Protein AF-J3M902-F1 (afdb_monomer)

Secondary structure (DSSP, 8-state):
-PPPHHHHHHHHHHHHHIIIIIT-S--HHHHHHHHT--SS-TTHHHHHHHHHHHHHHHHHHHHHHH-TT-HHHHHHHHHHHHHHHTT-HHHHHHHHHHHHHHHHHHHHHHHHHHHHHHHS---S---PPPP-

Solvent-accessible surface area (backbone atoms only — not comparable to full-atom values): 7596 Å² total; per-residue (Å²): 130,84,74,53,71,70,57,48,54,50,52,53,50,53,50,51,47,41,39,27,81,72,69,61,80,42,58,77,69,52,55,56,43,51,70,70,38,42,92,93,41,79,5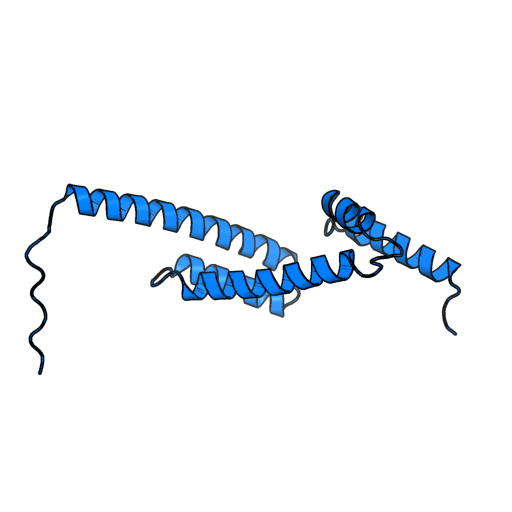0,47,43,61,52,53,53,51,49,50,54,55,49,50,56,49,50,52,52,45,57,60,66,71,43,84,86,43,62,69,36,45,50,28,50,51,51,22,53,51,21,57,77,67,71,32,66,67,51,27,56,56,27,48,55,47,29,56,48,40,47,52,52,48,54,51,53,52,53,52,51,56,51,49,52,66,72,70,47,86,84,65,85,85,74,74,80,80,83,129

Foldseek 3Di:
DDDDPVVVVVVVVVVVCCCPVNVNVDDPVLVVQVVPADPVHPCRSVVVVVVVVVVVVVVLVCQCVVDVPLVQLNVLSVQLVVCVVVVNPVSNVVSVVSNVVSVVVVVVVVVVVVVVVVVVPPPDDPDDPDDD

Structure (mmCIF, N/CA/C/O backbone):
data_AF-J3M902-F1
#
_entry.id   AF-J3M902-F1
#
loop_
_atom_site.group_PDB
_atom_site.id
_atom_site.type_symbol
_atom_site.label_atom_id
_atom_site.label_alt_id
_atom_site.label_comp_id
_atom_site.label_asym_id
_atom_site.label_entity_id
_atom_site.label_seq_id
_atom_site.pdbx_PDB_ins_code
_atom_site.Cartn_x
_atom_site.Cartn_y
_atom_site.Cartn_z
_atom_site.occupancy
_atom_site.B_iso_or_equiv
_atom_site.auth_seq_id
_atom_site.auth_comp_id
_atom_site.auth_asym_id
_atom_site.auth_atom_id
_atom_site.pdbx_PDB_model_num
ATOM 1 N N . MET A 1 1 ? 18.422 9.749 -31.518 1.00 49.00 1 MET A N 1
ATOM 2 C CA . MET A 1 1 ? 18.447 8.381 -32.082 1.00 49.00 1 MET A CA 1
ATOM 3 C C . MET A 1 1 ? 17.995 7.425 -30.994 1.00 49.00 1 MET A C 1
ATOM 5 O O . MET A 1 1 ? 18.399 7.658 -29.859 1.00 49.00 1 MET A O 1
ATOM 9 N N . PRO A 1 2 ? 17.164 6.411 -31.287 1.00 61.53 2 PRO A N 1
ATOM 10 C CA . PRO A 1 2 ? 16.876 5.367 -30.311 1.00 61.53 2 PRO A CA 1
ATOM 11 C C . PRO A 1 2 ? 18.176 4.639 -29.944 1.00 61.53 2 PRO A C 1
ATOM 13 O O . PRO A 1 2 ? 19.065 4.480 -30.784 1.00 61.53 2 PRO A O 1
ATOM 16 N N . LEU A 1 3 ? 18.303 4.258 -28.676 1.00 65.44 3 LEU A N 1
ATOM 17 C CA . LEU A 1 3 ? 19.429 3.467 -28.191 1.00 65.44 3 LEU A CA 1
ATOM 18 C C . LEU A 1 3 ? 19.442 2.099 -28.889 1.00 65.44 3 LEU A C 1
ATOM 20 O O . LEU A 1 3 ? 18.390 1.554 -29.221 1.00 65.44 3 LEU A O 1
ATOM 24 N N . SER A 1 4 ? 20.632 1.535 -29.107 1.00 80.06 4 SER A N 1
ATOM 25 C CA . SER A 1 4 ? 20.745 0.150 -29.578 1.00 80.06 4 SER A CA 1
ATOM 26 C C . SER A 1 4 ? 20.189 -0.817 -28.520 1.00 80.06 4 SER A C 1
ATOM 28 O O . SER A 1 4 ? 20.275 -0.522 -27.326 1.00 80.06 4 SER A O 1
ATOM 30 N N . ASN A 1 5 ? 19.666 -1.984 -28.923 1.00 77.00 5 ASN A N 1
ATOM 31 C CA . ASN A 1 5 ? 19.139 -2.985 -27.978 1.00 77.00 5 ASN A CA 1
ATOM 32 C C . ASN A 1 5 ? 20.157 -3.371 -26.890 1.00 77.00 5 ASN A C 1
ATOM 34 O O . ASN A 1 5 ? 19.791 -3.499 -25.726 1.00 77.00 5 ASN A O 1
ATOM 38 N N . ASN A 1 6 ? 21.442 -3.476 -27.238 1.00 76.62 6 ASN A N 1
ATOM 39 C CA . ASN A 1 6 ? 22.495 -3.794 -26.270 1.00 76.62 6 ASN A CA 1
ATOM 40 C C . ASN A 1 6 ? 22.699 -2.667 -25.245 1.00 76.62 6 ASN A C 1
ATOM 42 O O . ASN A 1 6 ? 22.951 -2.932 -24.074 1.00 76.62 6 ASN A O 1
ATOM 46 N N . SER A 1 7 ? 22.550 -1.408 -25.666 1.00 86.06 7 SER A N 1
ATOM 47 C CA . SER A 1 7 ? 22.623 -0.250 -24.768 1.00 86.06 7 SER A CA 1
ATOM 48 C C . SER A 1 7 ? 21.404 -0.160 -23.841 1.00 86.06 7 SER A C 1
ATOM 50 O O . SER A 1 7 ? 21.548 0.224 -22.685 1.00 86.06 7 SER A O 1
ATOM 52 N N . LEU A 1 8 ? 20.216 -0.536 -24.329 1.00 85.88 8 LEU A N 1
ATOM 53 C CA . LEU A 1 8 ? 18.985 -0.598 -23.533 1.00 85.88 8 LEU A CA 1
ATOM 54 C C . LEU A 1 8 ? 19.054 -1.678 -22.453 1.00 85.88 8 LEU A C 1
ATOM 56 O O . LEU A 1 8 ? 18.726 -1.404 -21.304 1.00 85.88 8 LEU A O 1
ATOM 60 N N . LEU A 1 9 ? 19.526 -2.877 -22.802 1.00 86.94 9 LEU A N 1
ATOM 61 C CA . LEU A 1 9 ? 19.711 -3.963 -21.837 1.00 86.94 9 LEU A CA 1
ATOM 62 C C . LEU A 1 9 ? 20.723 -3.593 -20.747 1.00 86.94 9 LEU A C 1
ATOM 64 O O . LEU A 1 9 ? 20.477 -3.875 -19.577 1.00 86.94 9 LEU A O 1
ATOM 68 N N . GLY A 1 10 ? 21.815 -2.912 -21.114 1.00 91.06 10 GLY A N 1
ATOM 69 C CA . GLY A 1 10 ? 22.773 -2.376 -20.143 1.00 91.06 10 GLY A CA 1
ATOM 70 C C . GLY A 1 10 ? 22.114 -1.409 -19.157 1.00 91.06 10 GLY A C 1
ATOM 71 O O . GLY A 1 10 ? 22.212 -1.600 -17.951 1.00 91.06 10 GLY A O 1
ATOM 72 N N . TYR A 1 11 ? 21.348 -0.441 -19.665 1.00 91.56 11 TYR A N 1
ATOM 73 C CA . TYR A 1 11 ? 20.641 0.528 -18.823 1.00 91.56 11 TYR A CA 1
ATOM 74 C C . TYR A 1 11 ? 19.594 -0.117 -17.899 1.00 91.56 11 TYR A C 1
ATOM 76 O O . TYR A 1 11 ? 19.484 0.255 -16.733 1.00 91.56 11 TYR A O 1
ATOM 84 N N . ILE A 1 12 ? 18.840 -1.106 -18.391 1.00 90.06 12 ILE A N 1
ATOM 85 C CA . ILE A 1 12 ? 17.872 -1.863 -17.579 1.00 90.06 12 ILE A CA 1
ATOM 86 C C . ILE A 1 12 ? 18.584 -2.597 -16.439 1.00 90.06 12 ILE A C 1
ATOM 88 O O . ILE A 1 12 ? 18.101 -2.601 -15.307 1.00 90.06 12 ILE A O 1
ATOM 92 N N . ASN A 1 13 ? 19.740 -3.198 -16.724 1.00 90.00 13 ASN A N 1
ATOM 93 C CA . ASN A 1 13 ? 20.524 -3.885 -15.709 1.00 90.00 13 ASN A CA 1
ATOM 94 C C . ASN A 1 13 ? 21.061 -2.910 -14.648 1.00 90.00 13 ASN A C 1
ATOM 96 O O . ASN A 1 13 ? 20.968 -3.196 -13.456 1.00 90.00 13 ASN A O 1
ATOM 100 N N . ASP A 1 14 ? 21.547 -1.740 -15.063 1.00 93.31 14 ASP A N 1
ATOM 101 C CA . ASP A 1 14 ? 22.008 -0.697 -14.140 1.00 93.31 14 ASP A CA 1
ATOM 102 C C . ASP A 1 14 ? 20.868 -0.196 -13.238 1.00 93.31 14 ASP A C 1
ATOM 104 O O . ASP A 1 14 ? 21.042 -0.075 -12.024 1.00 93.31 14 ASP A O 1
ATOM 108 N N . LEU A 1 15 ? 19.673 0.021 -13.801 1.00 91.38 15 LEU A N 1
ATOM 109 C CA . LEU A 1 15 ? 18.475 0.373 -13.032 1.00 91.38 15 LEU A CA 1
ATOM 110 C C . LEU A 1 15 ? 18.080 -0.721 -12.035 1.00 91.38 15 LEU A C 1
ATOM 112 O O . LEU A 1 15 ? 17.743 -0.407 -10.894 1.00 91.38 15 LEU A O 1
ATOM 116 N N . ARG A 1 16 ? 18.148 -2.001 -12.424 1.00 90.19 16 ARG A N 1
ATOM 117 C CA . ARG A 1 16 ? 17.884 -3.122 -11.507 1.00 90.19 16 ARG A CA 1
ATOM 118 C C . ARG A 1 16 ? 18.847 -3.118 -10.321 1.00 90.19 16 ARG A C 1
ATOM 120 O O . ARG A 1 16 ? 18.404 -3.279 -9.185 1.00 90.19 16 ARG A O 1
ATOM 127 N N . VAL A 1 17 ? 20.144 -2.918 -10.559 1.00 89.56 17 VAL A N 1
ATOM 128 C CA . VAL A 1 17 ? 21.163 -2.858 -9.493 1.00 89.56 17 VAL A CA 1
ATOM 129 C C . VAL A 1 17 ? 20.940 -1.656 -8.577 1.00 89.56 17 VAL A C 1
ATOM 131 O O . VAL A 1 17 ? 21.074 -1.778 -7.358 1.00 89.56 17 VAL A O 1
ATOM 134 N N . LEU A 1 18 ? 20.571 -0.505 -9.142 1.00 90.94 18 LEU A N 1
ATOM 135 C CA . LEU A 1 18 ? 20.248 0.689 -8.368 1.00 90.94 18 LEU A CA 1
ATOM 136 C C . LEU A 1 18 ? 19.064 0.422 -7.424 1.00 90.94 18 LEU A C 1
ATOM 138 O O . LEU A 1 18 ? 19.206 0.550 -6.210 1.00 90.94 18 LEU A O 1
ATOM 142 N N . LEU A 1 19 ? 17.936 -0.040 -7.970 1.00 90.00 19 LEU A N 1
ATOM 143 C CA . LEU A 1 19 ? 16.699 -0.261 -7.216 1.00 90.00 19 LEU A CA 1
ATOM 144 C C . LEU A 1 19 ? 16.815 -1.376 -6.165 1.00 90.00 19 LEU A C 1
ATOM 146 O O . LEU A 1 19 ? 16.130 -1.322 -5.147 1.00 90.00 19 LEU A O 1
ATOM 150 N N . SER A 1 20 ? 17.665 -2.379 -6.391 1.00 89.19 20 SER A N 1
ATOM 151 C CA . SER A 1 20 ? 17.886 -3.478 -5.442 1.00 89.19 20 SER A CA 1
ATOM 152 C C . SER A 1 20 ? 19.029 -3.177 -4.468 1.00 89.19 20 SER A C 1
ATOM 154 O O . SER A 1 20 ? 18.799 -2.832 -3.313 1.00 89.19 20 SER A O 1
ATOM 156 N N . ALA A 1 21 ? 20.274 -3.274 -4.929 1.00 84.62 21 ALA A N 1
ATOM 157 C CA . ALA A 1 21 ? 21.459 -3.254 -4.078 1.00 84.62 21 ALA A CA 1
ATOM 158 C C . ALA A 1 21 ? 21.817 -1.864 -3.532 1.00 84.62 21 ALA A C 1
ATOM 160 O O . ALA A 1 21 ? 22.451 -1.776 -2.481 1.00 84.62 21 ALA A O 1
ATOM 161 N N . THR A 1 22 ? 21.455 -0.789 -4.240 1.00 87.06 22 THR A N 1
ATOM 162 C CA . THR A 1 22 ? 21.862 0.572 -3.847 1.00 87.06 22 THR A CA 1
ATOM 163 C C . THR A 1 22 ? 20.797 1.260 -3.004 1.00 87.06 22 THR A C 1
ATOM 165 O O . THR A 1 22 ? 21.108 1.825 -1.958 1.00 87.06 22 THR A O 1
ATOM 168 N N . GLU A 1 23 ? 19.544 1.212 -3.452 1.00 89.06 23 GLU A N 1
ATOM 169 C CA . GLU A 1 23 ? 18.443 1.950 -2.830 1.00 89.06 23 GLU A CA 1
ATOM 170 C C . GLU A 1 23 ? 17.532 1.072 -1.962 1.00 89.06 23 GLU A C 1
ATOM 172 O O . GLU A 1 23 ? 16.827 1.592 -1.099 1.00 89.06 23 GLU A O 1
ATOM 177 N N . GLY A 1 24 ? 17.559 -0.254 -2.139 1.00 84.25 24 GLY A N 1
ATOM 178 C CA . GLY A 1 24 ? 16.778 -1.184 -1.320 1.00 84.25 24 GLY A CA 1
ATOM 179 C C . GLY A 1 24 ? 15.267 -1.132 -1.563 1.00 84.25 24 GLY A C 1
ATOM 180 O O . GLY A 1 24 ? 14.497 -1.500 -0.676 1.00 84.25 24 GLY A O 1
ATOM 181 N N . TYR A 1 25 ? 14.826 -0.672 -2.736 1.00 84.56 25 TYR A N 1
ATOM 182 C CA . TYR A 1 25 ? 13.416 -0.691 -3.136 1.00 84.56 25 TYR A CA 1
ATOM 183 C C . TYR A 1 25 ? 12.928 -2.093 -3.513 1.00 84.56 25 TYR A C 1
ATOM 185 O O . TYR A 1 25 ? 11.746 -2.390 -3.338 1.00 84.56 25 TYR A O 1
ATOM 193 N N . LEU A 1 26 ? 13.820 -2.938 -4.033 1.00 90.06 26 LEU A N 1
ATOM 194 C CA . LEU A 1 26 ? 13.523 -4.297 -4.481 1.00 90.06 26 LEU A CA 1
ATOM 195 C C . LEU A 1 26 ? 14.352 -5.305 -3.684 1.00 90.06 26 LEU A C 1
ATOM 197 O O . LEU A 1 26 ? 15.561 -5.135 -3.529 1.00 90.06 26 LEU A O 1
ATOM 201 N N . ASP A 1 27 ? 13.707 -6.366 -3.211 1.00 89.19 27 ASP A N 1
ATOM 202 C CA . ASP A 1 27 ? 14.363 -7.490 -2.548 1.00 89.19 27 ASP A CA 1
ATOM 203 C C . ASP A 1 27 ? 14.311 -8.760 -3.416 1.00 89.19 27 ASP A C 1
ATOM 205 O O . ASP A 1 27 ? 13.826 -8.760 -4.551 1.00 89.19 27 ASP A O 1
ATOM 209 N N . GLU A 1 28 ? 14.817 -9.866 -2.873 1.00 87.25 28 GLU A N 1
ATOM 210 C CA . GLU A 1 28 ? 14.871 -11.164 -3.553 1.00 87.25 28 GLU A CA 1
ATOM 211 C C . GLU A 1 28 ? 13.491 -11.689 -3.987 1.00 87.25 28 GLU A C 1
ATOM 213 O O . GLU A 1 28 ? 13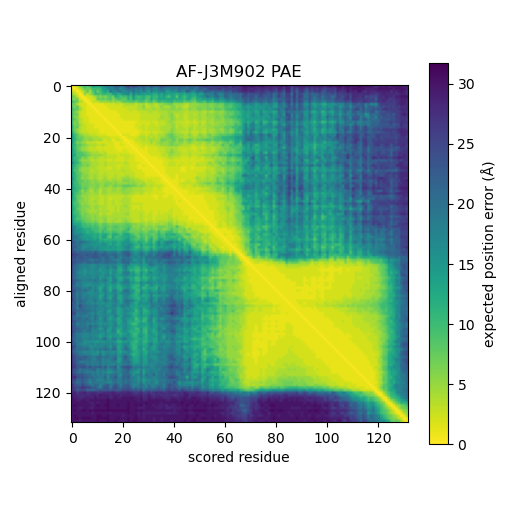.419 -12.519 -4.896 1.00 87.25 28 GLU A O 1
ATOM 218 N N . GLN A 1 29 ? 12.388 -11.225 -3.382 1.00 88.81 29 GLN A N 1
ATOM 219 C CA . GLN A 1 29 ? 11.049 -11.622 -3.822 1.00 88.81 29 GLN A CA 1
ATOM 220 C C . GLN A 1 29 ? 10.682 -10.991 -5.162 1.00 88.81 29 GLN A C 1
ATOM 222 O O . GLN A 1 29 ? 9.967 -11.616 -5.942 1.00 88.81 29 GLN A O 1
ATOM 227 N N . PHE A 1 30 ? 11.174 -9.787 -5.465 1.00 89.75 30 PHE A N 1
ATOM 228 C CA . PHE A 1 30 ? 10.904 -9.164 -6.759 1.00 89.75 30 PHE A CA 1
ATOM 229 C C . PHE A 1 30 ? 11.569 -9.936 -7.903 1.00 89.75 30 PHE A C 1
ATOM 231 O O . PHE A 1 30 ? 10.928 -10.161 -8.927 1.00 89.75 30 PHE A O 1
ATOM 238 N N . CYS A 1 31 ? 12.791 -10.443 -7.700 1.00 86.62 31 CYS A N 1
ATOM 239 C CA . CYS A 1 31 ? 13.463 -11.308 -8.676 1.00 86.62 31 CYS A CA 1
ATOM 240 C C . CYS A 1 31 ? 12.610 -12.539 -9.027 1.00 86.62 31 CYS A C 1
ATOM 242 O O . CYS A 1 31 ? 12.480 -12.887 -10.194 1.00 86.62 31 CYS A O 1
ATOM 244 N N . GLN A 1 32 ? 11.949 -13.148 -8.036 1.00 89.50 32 GLN A N 1
ATOM 245 C CA . GLN A 1 32 ? 11.058 -14.295 -8.266 1.00 89.50 32 GLN A CA 1
ATOM 246 C C . GLN A 1 32 ? 9.841 -13.926 -9.124 1.00 89.50 32 GLN A C 1
ATOM 248 O O . GLN A 1 32 ? 9.358 -14.754 -9.889 1.00 89.50 32 GLN A O 1
ATOM 253 N N . VAL A 1 33 ? 9.331 -12.696 -9.007 1.00 90.75 33 VAL A N 1
ATOM 254 C CA . VAL A 1 33 ? 8.241 -12.202 -9.863 1.00 90.75 33 VAL A CA 1
ATOM 255 C C . VAL A 1 33 ? 8.729 -12.014 -11.300 1.00 90.75 33 VAL A C 1
ATOM 257 O O . VAL A 1 33 ? 7.997 -12.331 -12.234 1.00 90.75 33 VAL A O 1
ATOM 260 N N . GLU A 1 34 ? 9.960 -11.537 -11.487 1.00 89.94 34 GLU A N 1
ATOM 261 C CA . GLU A 1 34 ? 10.569 -11.393 -12.812 1.00 89.94 34 GLU A CA 1
ATOM 262 C C . GLU A 1 34 ? 10.853 -12.752 -13.472 1.00 89.94 34 GLU A C 1
ATOM 264 O O . GLU A 1 34 ? 10.606 -12.898 -14.666 1.00 89.94 34 GLU A O 1
ATOM 269 N N . ASP A 1 35 ? 11.284 -13.758 -12.705 1.00 91.12 35 ASP A N 1
ATOM 270 C CA . ASP A 1 35 ? 11.555 -15.120 -13.196 1.00 91.12 35 ASP A CA 1
ATOM 271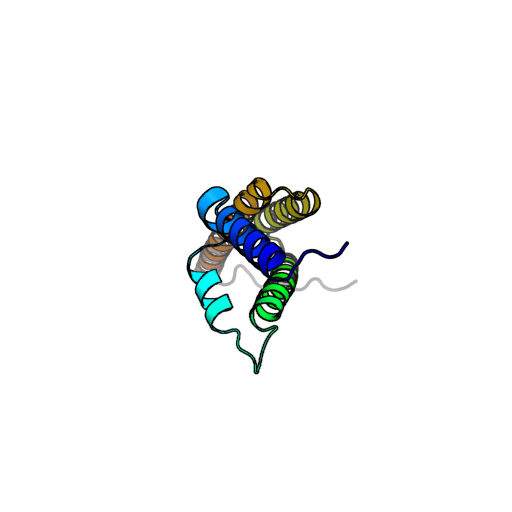 C C . ASP A 1 35 ? 10.294 -15.861 -13.680 1.00 91.12 35 ASP A C 1
ATOM 273 O O . ASP A 1 35 ? 10.381 -16.814 -14.454 1.00 91.12 35 ASP A O 1
ATOM 277 N N . LEU A 1 36 ? 9.109 -15.434 -13.233 1.00 91.81 36 LEU A N 1
ATOM 278 C CA . LEU A 1 36 ? 7.820 -15.968 -13.684 1.00 91.81 36 LEU A CA 1
ATOM 279 C C . LEU A 1 36 ? 7.345 -15.354 -15.011 1.00 91.81 36 LEU A C 1
ATOM 281 O O . LEU A 1 36 ? 6.331 -15.793 -15.557 1.00 91.81 36 LEU A O 1
ATOM 285 N N . GLN A 1 37 ? 8.039 -14.335 -15.522 1.00 92.50 37 GLN A N 1
ATOM 286 C CA . GLN A 1 37 ? 7.741 -13.729 -16.812 1.00 92.50 37 GLN A CA 1
ATOM 287 C C . GLN A 1 37 ? 8.421 -14.509 -17.943 1.00 92.50 37 GLN A C 1
ATOM 289 O O . GLN A 1 37 ? 9.637 -14.686 -17.947 1.00 92.50 37 GLN A O 1
ATOM 294 N N . ASP A 1 38 ? 7.648 -14.918 -18.947 1.00 93.50 38 ASP A N 1
ATOM 295 C CA . ASP A 1 38 ? 8.145 -15.655 -20.111 1.00 93.50 38 ASP A CA 1
ATOM 296 C C . ASP A 1 38 ? 7.577 -15.102 -21.432 1.00 93.50 38 ASP A C 1
ATOM 298 O O . ASP A 1 38 ? 6.856 -14.103 -21.459 1.00 93.50 38 ASP A O 1
ATOM 302 N N . GLU A 1 39 ? 7.921 -15.733 -22.558 1.00 92.75 39 GLU A N 1
ATOM 303 C CA . GLU A 1 39 ? 7.437 -15.315 -23.882 1.00 92.75 39 GLU A CA 1
ATOM 304 C C . GLU A 1 39 ? 5.915 -15.474 -24.049 1.00 92.75 39 GLU A C 1
ATOM 306 O O . GLU A 1 39 ? 5.312 -14.765 -24.858 1.00 92.75 39 GLU A O 1
ATOM 311 N N . ALA A 1 40 ? 5.284 -16.380 -23.294 1.00 93.81 40 ALA A N 1
ATOM 312 C CA . ALA A 1 40 ? 3.839 -16.586 -23.316 1.00 93.81 40 ALA A CA 1
ATOM 313 C C . ALA A 1 40 ? 3.094 -15.542 -22.465 1.00 93.81 40 ALA A C 1
ATOM 315 O O . ALA A 1 40 ? 1.942 -15.221 -22.767 1.00 93.81 40 ALA A O 1
ATOM 316 N N . ASN A 1 41 ? 3.748 -14.980 -21.443 1.00 90.06 41 ASN A N 1
ATOM 317 C CA . ASN A 1 41 ? 3.234 -13.897 -20.611 1.00 90.06 41 ASN A CA 1
ATOM 318 C C . ASN A 1 41 ? 4.285 -12.793 -20.360 1.00 90.06 41 ASN A C 1
ATOM 320 O O . ASN A 1 41 ? 4.773 -12.635 -19.237 1.00 90.06 41 ASN A O 1
ATOM 324 N N . PRO A 1 42 ? 4.597 -11.960 -21.368 1.00 91.88 42 PRO A N 1
ATOM 325 C CA . PRO A 1 42 ? 5.685 -10.981 -21.301 1.00 91.88 42 PRO A CA 1
ATOM 326 C C . PRO A 1 42 ? 5.393 -9.768 -20.403 1.00 91.88 42 PRO A C 1
ATOM 328 O O . PRO A 1 42 ? 6.234 -8.881 -20.292 1.00 91.88 42 PRO A O 1
ATOM 331 N N . LYS A 1 43 ? 4.199 -9.689 -19.801 1.00 91.12 43 LYS A N 1
ATOM 332 C CA . LYS A 1 43 ? 3.760 -8.583 -18.933 1.00 91.12 43 LYS A CA 1
ATOM 333 C C . LYS A 1 43 ? 3.493 -9.017 -17.495 1.00 91.12 43 LYS A C 1
ATOM 335 O O . LYS A 1 43 ? 3.016 -8.206 -16.708 1.00 91.12 43 LYS A O 1
ATOM 340 N N . PHE A 1 44 ? 3.800 -10.263 -17.135 1.00 91.75 44 PHE A N 1
ATOM 341 C CA . PHE A 1 44 ? 3.473 -10.805 -15.818 1.00 91.75 44 PHE A CA 1
ATOM 342 C C . PHE A 1 44 ? 3.946 -9.906 -14.665 1.00 91.75 44 PHE A C 1
ATOM 344 O O . PHE A 1 44 ? 3.146 -9.541 -13.803 1.00 91.75 44 PHE A O 1
ATOM 351 N N . ALA A 1 45 ? 5.218 -9.492 -14.669 1.00 87.25 45 ALA A N 1
ATOM 352 C CA . ALA A 1 45 ? 5.760 -8.667 -13.593 1.00 87.25 45 ALA A CA 1
ATOM 353 C C . ALA A 1 45 ? 5.088 -7.282 -13.537 1.00 87.25 45 ALA A C 1
ATOM 355 O O . ALA A 1 45 ? 4.740 -6.803 -12.457 1.00 87.25 45 ALA A O 1
ATOM 356 N N . GLU A 1 46 ? 4.831 -6.670 -14.699 1.00 89.00 46 GLU A N 1
ATOM 357 C CA . GLU A 1 46 ? 4.102 -5.398 -14.820 1.00 89.00 46 GLU A CA 1
ATOM 358 C C . GLU A 1 46 ? 2.686 -5.513 -14.230 1.00 89.00 46 GLU A C 1
ATOM 360 O O . GLU A 1 46 ? 2.264 -4.667 -13.439 1.00 89.00 46 GLU A O 1
ATOM 365 N N . GLU A 1 47 ? 1.961 -6.582 -14.566 1.00 88.81 47 GLU A N 1
ATOM 366 C CA . GLU A 1 47 ? 0.594 -6.826 -14.101 1.00 88.81 47 GLU A CA 1
ATOM 367 C C . GLU A 1 47 ? 0.525 -7.093 -12.595 1.00 88.81 47 GLU A C 1
ATOM 369 O O . GLU A 1 47 ? -0.366 -6.566 -11.924 1.00 88.81 47 GLU A O 1
ATOM 374 N N . VAL A 1 48 ? 1.472 -7.858 -12.041 1.00 88.44 48 VAL A N 1
ATOM 375 C CA . VAL A 1 48 ? 1.568 -8.109 -10.594 1.00 88.44 48 VAL A CA 1
ATOM 376 C C . VAL A 1 48 ? 1.803 -6.804 -9.837 1.00 88.44 48 VAL A C 1
ATOM 378 O O . VAL A 1 48 ? 1.102 -6.521 -8.862 1.00 88.44 48 VAL A O 1
ATOM 381 N N . VAL A 1 49 ? 2.741 -5.979 -10.306 1.00 86.00 49 VAL A N 1
ATOM 382 C CA . VAL A 1 49 ? 3.044 -4.674 -9.705 1.00 86.00 49 VAL A CA 1
ATOM 383 C C . VAL A 1 49 ? 1.834 -3.740 -9.799 1.00 86.00 49 VAL A C 1
ATOM 385 O O . VAL A 1 49 ? 1.445 -3.114 -8.808 1.00 86.00 49 VAL A O 1
ATOM 388 N N . PHE A 1 50 ? 1.177 -3.687 -10.958 1.00 83.56 50 PHE A N 1
ATOM 389 C CA . PHE A 1 50 ? -0.033 -2.893 -11.152 1.00 83.56 50 PHE A CA 1
ATOM 390 C C . PHE A 1 50 ? -1.170 -3.335 -10.219 1.00 83.56 50 PHE A C 1
ATOM 392 O O . PHE A 1 50 ? -1.816 -2.500 -9.575 1.00 83.56 50 PHE A O 1
ATOM 399 N N . LEU A 1 51 ? -1.403 -4.646 -10.106 1.00 79.94 51 LEU A N 1
ATOM 400 C CA . LEU A 1 51 ? -2.420 -5.207 -9.224 1.00 79.94 51 LEU A CA 1
ATOM 401 C C . LEU A 1 51 ? -2.106 -4.907 -7.756 1.00 79.94 51 LEU A C 1
ATOM 403 O O . LEU A 1 51 ? -3.006 -4.501 -7.023 1.00 79.94 51 LEU A O 1
ATOM 407 N N . PHE A 1 52 ? -0.842 -5.021 -7.344 1.00 82.50 52 PHE A N 1
ATOM 408 C CA . PHE A 1 52 ? -0.398 -4.681 -5.995 1.00 82.50 52 PHE A CA 1
ATOM 409 C C . PHE A 1 52 ? -0.708 -3.224 -5.635 1.00 82.50 52 PHE A C 1
ATOM 411 O O . PHE A 1 52 ? -1.277 -2.961 -4.570 1.00 82.50 52 PHE A O 1
ATOM 418 N N . PHE A 1 53 ? -0.392 -2.268 -6.512 1.00 78.44 53 PHE A N 1
ATOM 419 C CA . PHE A 1 53 ? -0.680 -0.854 -6.254 1.00 78.44 53 PHE A CA 1
ATOM 420 C C . PHE A 1 53 ? -2.183 -0.570 -6.208 1.00 78.44 53 PHE A C 1
ATOM 422 O O . PHE A 1 53 ? -2.663 0.126 -5.306 1.00 78.44 53 PHE A O 1
ATOM 429 N N . LYS A 1 54 ? -2.947 -1.162 -7.131 1.00 76.00 54 LYS A N 1
ATOM 430 C CA . LYS A 1 54 ? -4.409 -1.050 -7.163 1.00 76.00 54 LYS A CA 1
ATOM 431 C C . LYS A 1 54 ? -5.052 -1.610 -5.891 1.00 76.00 54 LYS A C 1
ATOM 433 O O . LYS A 1 54 ? -5.926 -0.968 -5.300 1.00 76.00 54 LYS A O 1
ATOM 438 N N . ASP A 1 55 ? -4.613 -2.783 -5.452 1.00 77.75 55 ASP A N 1
ATOM 439 C CA . ASP A 1 55 ? -5.123 -3.436 -4.251 1.00 77.75 55 ASP A CA 1
ATOM 440 C C . ASP A 1 55 ? -4.704 -2.690 -2.985 1.00 77.75 55 ASP A C 1
ATOM 442 O O . ASP A 1 55 ? -5.530 -2.518 -2.090 1.00 77.75 55 ASP A O 1
ATOM 446 N N . SER A 1 56 ? -3.482 -2.157 -2.932 1.00 77.12 56 SER A N 1
ATOM 447 C CA . SER A 1 56 ? -2.999 -1.343 -1.811 1.00 77.12 56 SER A CA 1
ATOM 448 C C . SER A 1 56 ? -3.841 -0.079 -1.613 1.00 77.12 56 SER A C 1
ATOM 450 O O . SER A 1 56 ? -4.257 0.215 -0.489 1.00 77.12 56 SER A O 1
ATOM 452 N N . ALA A 1 57 ? -4.185 0.627 -2.696 1.00 74.38 57 ALA A N 1
ATOM 453 C CA . ALA A 1 57 ? -5.068 1.793 -2.636 1.00 74.38 57 ALA A CA 1
ATOM 454 C C . ALA A 1 57 ? -6.477 1.427 -2.130 1.00 74.38 57 ALA A C 1
ATOM 456 O O . ALA A 1 57 ? -7.039 2.117 -1.274 1.00 74.38 57 ALA A O 1
ATOM 457 N N . ARG A 1 58 ? -7.033 0.303 -2.605 1.00 73.62 58 ARG A N 1
ATOM 458 C CA . ARG A 1 58 ? -8.337 -0.210 -2.157 1.00 73.62 58 ARG A CA 1
ATOM 459 C C . ARG A 1 58 ? -8.314 -0.644 -0.692 1.00 73.62 58 ARG A C 1
ATOM 461 O O . ARG A 1 58 ? -9.235 -0.321 0.049 1.00 73.62 58 ARG A O 1
ATOM 468 N N . VAL A 1 59 ? -7.275 -1.355 -0.254 1.00 72.94 59 VAL A N 1
ATOM 469 C CA . VAL A 1 59 ? -7.106 -1.791 1.141 1.00 72.94 59 VAL A CA 1
ATOM 470 C C . VAL A 1 59 ? -7.002 -0.587 2.070 1.00 72.94 59 VAL A C 1
ATOM 472 O O . VAL A 1 59 ? -7.638 -0.585 3.120 1.00 72.94 59 VAL A O 1
ATOM 475 N N . MET A 1 60 ? -6.277 0.459 1.679 1.00 70.56 60 MET A N 1
ATOM 476 C CA . MET A 1 60 ? -6.186 1.688 2.465 1.00 70.56 60 MET A CA 1
ATOM 477 C C . MET A 1 60 ? -7.552 2.377 2.618 1.00 70.56 60 MET A C 1
ATOM 479 O O . MET A 1 60 ? -7.937 2.722 3.734 1.00 70.56 60 MET A O 1
ATOM 483 N N . LEU A 1 61 ? -8.322 2.508 1.532 1.00 68.56 61 LEU A N 1
ATOM 484 C CA . LEU A 1 61 ? -9.693 3.038 1.588 1.00 68.56 61 LEU A CA 1
ATOM 485 C C . LEU A 1 61 ? -10.610 2.170 2.457 1.00 68.56 61 LEU A C 1
ATOM 487 O O . LEU A 1 61 ? -11.385 2.689 3.259 1.00 68.56 61 LEU A O 1
ATOM 491 N N . ASN A 1 62 ? -10.488 0.848 2.349 1.00 70.50 62 ASN A N 1
ATOM 492 C CA . ASN A 1 62 ? -11.259 -0.079 3.167 1.00 70.50 62 ASN A CA 1
ATOM 493 C C . ASN A 1 62 ? -10.899 0.048 4.650 1.00 70.50 62 ASN A C 1
ATOM 495 O O . ASN A 1 62 ? -11.796 0.019 5.479 1.00 70.50 62 ASN A O 1
ATOM 499 N N . ILE A 1 63 ? -9.623 0.224 5.007 1.00 68.00 63 ILE A N 1
ATOM 500 C CA . ILE A 1 63 ? -9.207 0.470 6.397 1.00 68.00 63 ILE A CA 1
ATOM 501 C C . ILE A 1 63 ? -9.814 1.781 6.916 1.00 68.00 63 ILE A C 1
ATOM 503 O O . ILE A 1 63 ? -10.303 1.820 8.044 1.00 68.00 63 ILE A O 1
ATOM 507 N N . GLU A 1 64 ? -9.836 2.840 6.105 1.00 64.56 64 GLU A N 1
ATOM 508 C CA . GLU A 1 64 ? -10.451 4.117 6.489 1.00 64.56 64 GLU A CA 1
ATOM 509 C C . GLU A 1 64 ? -11.966 4.012 6.708 1.00 64.56 64 GLU A C 1
ATOM 511 O O . GLU A 1 64 ? -12.499 4.645 7.620 1.00 64.56 64 GLU A O 1
ATOM 516 N N . GLN A 1 65 ? -12.658 3.215 5.892 1.00 68.50 65 GLN A N 1
ATOM 517 C CA . GLN A 1 65 ? -14.113 3.053 5.957 1.00 68.50 65 GLN A CA 1
ATOM 518 C C . GLN A 1 65 ? -14.562 2.010 6.989 1.00 68.50 65 GLN A C 1
ATOM 520 O O . GLN A 1 65 ? -15.605 2.174 7.619 1.00 68.50 65 GLN A O 1
ATOM 525 N N . ALA A 1 66 ? -13.793 0.936 7.172 1.00 66.88 66 ALA A N 1
ATOM 526 C CA . ALA A 1 66 ? -14.211 -0.225 7.953 1.00 66.88 66 ALA A CA 1
ATOM 527 C C . ALA A 1 66 ? -14.130 -0.006 9.464 1.00 66.88 66 ALA A C 1
ATOM 529 O O . ALA A 1 66 ? -14.784 -0.734 10.212 1.00 66.88 66 ALA A O 1
ATOM 530 N N . ILE A 1 67 ? -13.344 0.966 9.940 1.00 67.88 67 ILE A N 1
ATOM 531 C CA . ILE A 1 67 ? -13.128 1.134 11.376 1.00 67.88 67 ILE A CA 1
ATOM 532 C C . ILE A 1 67 ? -13.779 2.414 11.897 1.00 67.88 67 ILE A C 1
ATOM 534 O O . ILE A 1 67 ? -13.153 3.459 12.093 1.00 67.88 67 ILE A O 1
ATOM 538 N N . ILE A 1 68 ? -15.081 2.301 12.158 1.00 70.69 68 ILE A N 1
ATOM 539 C CA . ILE A 1 68 ? -15.894 3.351 12.775 1.00 70.69 68 ILE A CA 1
ATOM 540 C C . ILE A 1 68 ? -15.263 3.753 14.118 1.00 70.69 68 ILE A C 1
ATOM 542 O O . ILE A 1 68 ? -15.099 2.932 15.017 1.00 70.69 68 ILE A O 1
ATOM 546 N N . GLY A 1 69 ? -14.892 5.030 14.250 1.00 74.56 69 GLY A N 1
ATOM 547 C CA . GLY A 1 69 ? -14.318 5.588 15.481 1.00 74.56 69 GLY A CA 1
ATOM 548 C C . GLY A 1 69 ? -12.813 5.351 15.690 1.00 74.56 69 GLY A C 1
ATOM 549 O O . GLY A 1 69 ? -12.281 5.740 16.729 1.00 74.56 69 GLY A O 1
ATOM 550 N N . ALA A 1 70 ? -12.092 4.769 14.725 1.00 84.00 70 ALA A N 1
ATOM 551 C CA . ALA A 1 70 ? -10.653 4.498 14.830 1.00 84.00 70 ALA A CA 1
ATOM 552 C C . ALA A 1 70 ? -9.767 5.713 14.536 1.00 84.00 70 ALA A C 1
ATOM 554 O O . ALA A 1 70 ? -8.998 5.724 13.573 1.00 84.00 70 ALA A O 1
ATOM 555 N N . SER A 1 71 ? -9.851 6.738 15.381 1.00 88.69 71 SER A N 1
ATOM 556 C CA . SER A 1 71 ? -9.141 8.009 15.182 1.00 88.69 71 SER A CA 1
ATOM 557 C C . SER A 1 71 ? -7.641 7.839 14.912 1.00 88.69 71 SER A C 1
ATOM 559 O O . SER A 1 71 ? -7.115 8.437 13.979 1.00 88.69 71 SER A O 1
ATOM 561 N N . ARG A 1 72 ? -6.954 6.973 15.668 1.00 89.50 72 ARG A N 1
ATOM 562 C CA . ARG A 1 72 ? -5.505 6.754 15.514 1.00 89.50 72 ARG A CA 1
ATOM 563 C C . ARG A 1 72 ? -5.151 6.096 14.180 1.00 89.50 72 ARG A C 1
ATOM 565 O O . ARG A 1 72 ? -4.252 6.573 13.503 1.00 89.50 72 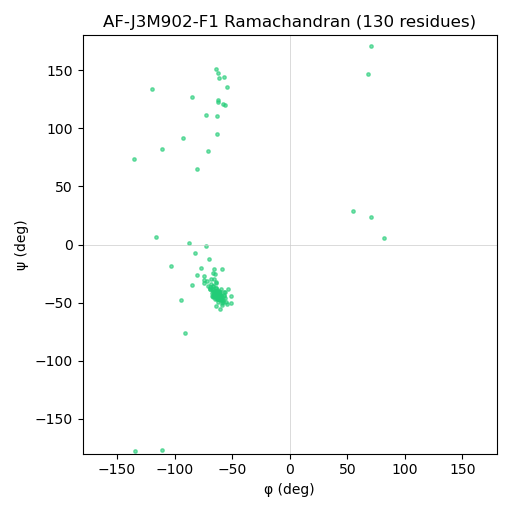ARG A O 1
ATOM 572 N N . VAL A 1 73 ? -5.889 5.062 13.767 1.00 87.88 73 VAL A N 1
ATOM 573 C CA . VAL A 1 73 ? -5.666 4.398 12.468 1.00 87.88 73 VAL A CA 1
ATOM 574 C C . VAL A 1 73 ? -5.940 5.369 11.317 1.00 87.88 73 VAL A C 1
ATOM 576 O O . VAL A 1 73 ? -5.138 5.458 10.391 1.00 87.88 73 VAL A O 1
ATOM 579 N N . LYS A 1 74 ? -7.026 6.147 11.407 1.00 86.31 74 LYS A N 1
ATOM 580 C CA . LYS A 1 74 ? -7.387 7.161 10.407 1.00 86.31 74 LYS A CA 1
ATOM 581 C C . LYS A 1 74 ? -6.306 8.235 10.250 1.00 86.31 74 LYS A C 1
ATOM 583 O O . LYS A 1 74 ? -5.976 8.605 9.123 1.00 86.31 74 LYS A O 1
ATOM 588 N N . ASN A 1 75 ? -5.747 8.719 11.358 1.00 90.06 75 ASN A N 1
ATOM 589 C CA . ASN A 1 75 ? -4.690 9.730 11.332 1.00 90.06 75 ASN A CA 1
ATOM 590 C C . ASN A 1 75 ? -3.442 9.207 10.611 1.00 90.06 75 ASN A C 1
ATOM 592 O O . ASN A 1 75 ? -2.925 9.882 9.728 1.00 90.06 75 ASN A O 1
ATOM 596 N N . GLU A 1 76 ? -3.007 7.983 10.920 1.00 90.12 76 GLU A N 1
ATOM 597 C CA . GLU A 1 76 ? -1.833 7.397 10.263 1.00 90.12 76 GLU A CA 1
ATOM 598 C C . GLU A 1 76 ? -2.088 7.081 8.777 1.00 90.12 76 GLU A C 1
ATOM 600 O O . GLU A 1 76 ? -1.191 7.276 7.961 1.00 90.12 76 GLU A O 1
ATOM 605 N N . CYS A 1 77 ? -3.310 6.680 8.388 1.00 87.88 77 CYS A N 1
ATOM 606 C CA . CYS A 1 77 ? -3.681 6.527 6.969 1.00 87.88 77 CYS A CA 1
ATOM 607 C C . CYS A 1 77 ? -3.627 7.870 6.225 1.00 87.88 77 CYS A C 1
ATOM 609 O O . CYS A 1 77 ? -3.141 7.938 5.098 1.00 87.88 77 CYS A O 1
ATOM 611 N N . THR A 1 78 ? -4.060 8.952 6.883 1.00 89.06 78 THR A N 1
ATOM 612 C CA . THR A 1 78 ? -3.971 10.314 6.333 1.00 89.06 78 THR A CA 1
ATOM 613 C C . THR A 1 78 ? -2.513 10.725 6.135 1.00 89.06 78 THR A C 1
ATOM 615 O O . THR A 1 78 ? -2.154 11.201 5.063 1.00 89.06 78 THR A O 1
ATOM 618 N N . SER A 1 79 ? -1.651 10.492 7.132 1.00 91.56 79 SER A N 1
ATOM 619 C CA . SER A 1 79 ? -0.214 10.763 7.012 1.00 91.56 79 SER A CA 1
ATOM 620 C C . SER A 1 79 ? 0.438 9.955 5.892 1.00 91.56 79 SER A C 1
ATOM 622 O O . SER A 1 79 ? 1.205 10.519 5.120 1.00 91.56 79 SER A O 1
ATOM 624 N N . PHE A 1 80 ? 0.112 8.666 5.769 1.00 87.31 80 PHE A N 1
ATOM 625 C CA . PHE A 1 80 ? 0.623 7.827 4.687 1.00 87.31 80 PHE A CA 1
ATOM 626 C C . PHE A 1 80 ? 0.216 8.363 3.311 1.00 87.31 80 PHE A C 1
ATOM 628 O O . PHE A 1 80 ? 1.081 8.567 2.465 1.00 87.31 80 PHE A O 1
ATOM 635 N N . ARG A 1 81 ? -1.065 8.707 3.118 1.00 84.50 81 ARG A N 1
ATOM 636 C CA . ARG A 1 81 ? -1.548 9.325 1.873 1.00 84.50 81 ARG A CA 1
ATOM 637 C C . ARG A 1 81 ? -0.803 10.618 1.534 1.00 84.50 81 ARG A C 1
ATOM 639 O O . ARG A 1 81 ? -0.460 10.815 0.372 1.00 84.50 81 ARG A O 1
ATOM 646 N N . ASN A 1 82 ? -0.560 11.480 2.521 1.00 87.38 82 ASN A N 1
ATOM 647 C CA . ASN A 1 82 ? 0.161 12.735 2.302 1.00 87.38 82 ASN A CA 1
ATOM 648 C C . ASN A 1 82 ? 1.594 12.471 1.825 1.00 87.38 82 ASN A C 1
ATOM 650 O O . ASN A 1 82 ? 1.999 13.023 0.809 1.00 87.38 82 ASN A O 1
ATOM 654 N N . PHE A 1 83 ? 2.321 11.559 2.482 1.00 84.31 83 PHE A N 1
ATOM 655 C CA . PHE A 1 83 ? 3.677 11.202 2.056 1.00 84.31 83 PHE A CA 1
ATOM 656 C C . PHE A 1 83 ? 3.717 10.547 0.673 1.00 84.31 83 PHE A C 1
ATOM 658 O O . PHE A 1 83 ? 4.679 10.767 -0.058 1.00 84.31 83 PHE A O 1
ATOM 665 N N . CYS A 1 84 ? 2.683 9.792 0.282 1.00 77.44 84 CYS A N 1
ATOM 666 C CA . CYS A 1 84 ? 2.575 9.291 -1.088 1.00 77.44 84 CYS A CA 1
ATOM 667 C C . CYS A 1 84 ? 2.423 10.437 -2.096 1.00 77.44 84 CYS A C 1
ATOM 669 O O . CYS A 1 84 ? 3.062 10.410 -3.140 1.00 77.44 84 CYS A O 1
ATOM 671 N N . GLY A 1 85 ? 1.593 11.439 -1.785 1.00 75.75 85 GLY A N 1
ATOM 672 C CA . GLY A 1 85 ? 1.406 12.617 -2.639 1.00 75.75 85 GLY A CA 1
ATOM 673 C C . GLY A 1 85 ? 2.644 13.514 -2.739 1.00 75.75 85 GLY A C 1
ATOM 674 O O . GLY A 1 85 ? 2.802 14.217 -3.730 1.00 75.75 85 GLY A O 1
ATOM 675 N N . GLU A 1 86 ? 3.519 13.472 -1.734 1.00 86.94 86 GLU A N 1
ATOM 676 C CA . GLU A 1 86 ? 4.814 14.165 -1.704 1.00 86.94 86 GLU A CA 1
ATOM 677 C C . GLU A 1 86 ? 5.960 13.353 -2.338 1.00 86.94 86 GLU A C 1
ATOM 679 O O . GLU A 1 86 ? 7.102 13.802 -2.297 1.00 86.94 86 GLU A O 1
ATOM 684 N N . GLU A 1 87 ? 5.694 12.151 -2.865 1.00 75.19 87 GLU A N 1
ATOM 685 C CA . GLU A 1 87 ? 6.718 11.216 -3.371 1.00 75.19 87 GLU A CA 1
ATOM 686 C C . GLU A 1 87 ? 7.812 10.884 -2.329 1.00 75.19 87 GLU A C 1
ATOM 688 O O . GLU A 1 87 ? 8.954 10.553 -2.644 1.00 75.19 87 GLU A O 1
ATOM 693 N N . ASN A 1 88 ? 7.460 10.932 -1.040 1.00 75.50 88 ASN A N 1
ATOM 694 C CA . ASN A 1 88 ? 8.385 10.730 0.068 1.00 75.50 88 ASN A CA 1
ATOM 695 C C . ASN A 1 88 ? 8.414 9.256 0.506 1.00 75.50 88 ASN A C 1
ATOM 697 O O . ASN A 1 88 ? 7.639 8.833 1.373 1.00 75.50 88 ASN A O 1
ATOM 701 N N . ALA A 1 89 ? 9.324 8.469 -0.074 1.00 68.31 89 ALA A N 1
ATOM 702 C CA . ALA A 1 89 ? 9.430 7.026 0.169 1.00 68.31 89 ALA A CA 1
ATOM 703 C C . ALA A 1 89 ? 9.715 6.657 1.641 1.00 68.31 89 ALA A C 1
ATOM 705 O O . ALA A 1 89 ? 9.109 5.725 2.188 1.00 68.31 89 ALA A O 1
ATOM 706 N N . GLU A 1 90 ? 10.589 7.406 2.322 1.00 82.62 90 GLU A N 1
ATOM 707 C CA . GLU A 1 90 ? 10.904 7.165 3.736 1.00 82.62 90 GLU A CA 1
ATOM 708 C C . GLU A 1 90 ? 9.686 7.464 4.629 1.00 82.62 90 GLU A C 1
ATOM 710 O O . GLU A 1 90 ? 9.320 6.671 5.507 1.00 82.62 90 GLU A O 1
ATOM 715 N N . GLY A 1 91 ? 9.006 8.585 4.365 1.00 85.56 91 GLY A N 1
ATOM 716 C CA . GLY A 1 91 ? 7.769 8.979 5.034 1.00 85.56 91 GLY A CA 1
ATOM 717 C C . GLY A 1 91 ? 6.652 7.955 4.838 1.00 85.56 91 GLY A C 1
ATOM 718 O O . GLY A 1 91 ? 5.991 7.570 5.812 1.00 85.56 91 GLY A O 1
ATOM 719 N N . CYS A 1 92 ? 6.491 7.441 3.614 1.00 79.44 92 CYS A N 1
ATOM 7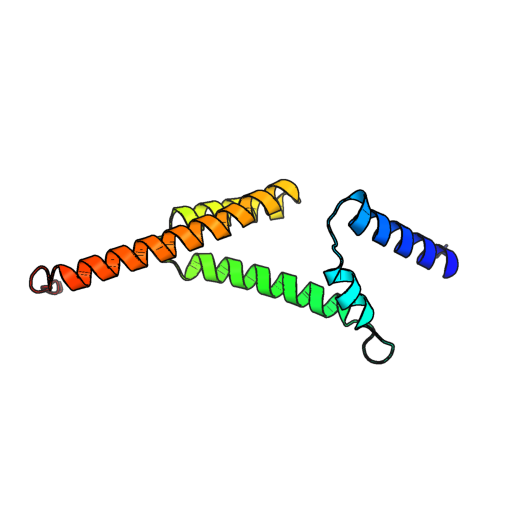20 C CA . CYS A 1 92 ? 5.559 6.363 3.281 1.00 79.44 92 CYS A CA 1
ATOM 721 C C . CYS A 1 92 ? 5.857 5.104 4.098 1.00 79.44 92 CYS A C 1
ATOM 723 O O . CYS A 1 92 ? 4.984 4.581 4.791 1.00 79.44 92 CYS A O 1
ATOM 725 N N . THR A 1 93 ? 7.109 4.651 4.092 1.00 79.69 93 THR A N 1
ATOM 726 C CA . THR A 1 93 ? 7.524 3.443 4.817 1.00 79.69 93 THR A CA 1
ATOM 727 C C . THR A 1 93 ? 7.234 3.570 6.313 1.00 79.69 93 THR A C 1
ATOM 729 O O . THR A 1 93 ? 6.612 2.693 6.923 1.00 79.69 93 THR A O 1
ATOM 732 N N . ARG A 1 94 ? 7.611 4.705 6.911 1.00 89.62 94 ARG A N 1
ATOM 733 C CA . ARG A 1 94 ? 7.427 4.972 8.342 1.00 89.62 94 ARG A CA 1
ATOM 734 C C . ARG A 1 94 ? 5.952 5.050 8.738 1.00 89.62 94 ARG A C 1
ATOM 736 O O . ARG A 1 94 ? 5.550 4.468 9.746 1.00 89.62 94 ARG A O 1
ATOM 743 N N . SER A 1 95 ? 5.141 5.785 7.983 1.00 87.94 95 SER A N 1
ATOM 744 C CA . SER A 1 95 ? 3.709 5.946 8.275 1.00 87.94 95 SER A CA 1
ATOM 745 C C . SER A 1 95 ? 2.928 4.651 8.038 1.00 87.94 95 SER A C 1
ATOM 747 O O . SER A 1 95 ? 2.089 4.289 8.861 1.00 87.94 95 SER A O 1
ATOM 749 N N . PHE A 1 96 ? 3.278 3.861 7.022 1.00 85.44 96 PHE A N 1
ATOM 750 C CA . PHE A 1 96 ? 2.668 2.551 6.798 1.00 85.44 96 PHE A CA 1
ATOM 751 C C . PHE A 1 96 ? 2.918 1.571 7.953 1.00 85.44 96 PHE A C 1
ATOM 753 O O . PHE A 1 96 ? 2.004 0.875 8.408 1.00 85.44 96 PHE A O 1
ATOM 760 N N . GLN A 1 97 ? 4.139 1.550 8.500 1.00 86.50 97 GLN A N 1
ATOM 761 C CA . GLN A 1 97 ? 4.440 0.770 9.705 1.00 86.50 97 GLN A CA 1
ATOM 762 C C . GLN A 1 97 ? 3.575 1.203 10.900 1.00 86.50 97 GLN A C 1
ATOM 764 O O . GLN A 1 97 ? 3.111 0.354 11.670 1.00 86.50 97 GLN A O 1
ATOM 769 N N . LYS A 1 98 ? 3.305 2.506 11.049 1.00 91.94 98 LYS A N 1
ATOM 770 C CA . LYS A 1 98 ? 2.401 3.016 12.090 1.00 91.94 98 LYS A CA 1
ATOM 771 C C . LYS A 1 98 ? 0.951 2.598 1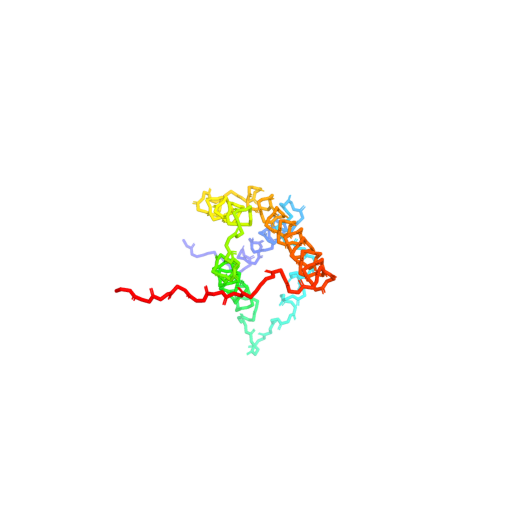1.856 1.00 91.94 98 LYS A C 1
ATOM 773 O O . LYS A 1 98 ? 0.317 2.159 12.813 1.00 91.94 98 LYS A O 1
ATOM 778 N N . VAL A 1 99 ? 0.451 2.630 10.617 1.00 86.12 99 VAL A N 1
ATOM 779 C CA . VAL A 1 99 ? -0.889 2.114 10.273 1.00 86.12 99 VAL A CA 1
ATOM 780 C C . VAL A 1 99 ? -1.030 0.652 10.708 1.00 86.12 99 VAL A C 1
ATOM 782 O O . VAL A 1 99 ? -1.971 0.312 11.430 1.00 86.12 99 VAL A O 1
ATOM 785 N N . LYS A 1 100 ? -0.058 -0.208 10.358 1.00 85.44 100 LYS A N 1
ATOM 786 C CA . LYS A 1 100 ? -0.039 -1.627 10.769 1.00 85.44 100 LYS A CA 1
ATOM 787 C C . LYS A 1 100 ? -0.078 -1.791 12.292 1.00 85.44 100 LYS A C 1
ATOM 789 O O . LYS A 1 100 ? -0.827 -2.624 12.818 1.00 85.44 100 LYS A O 1
ATOM 794 N N . ARG A 1 101 ? 0.715 -0.989 13.010 1.00 88.19 101 ARG A N 1
ATOM 795 C CA . ARG A 1 101 ? 0.777 -1.003 14.477 1.00 88.19 101 ARG A CA 1
ATOM 796 C C . ARG A 1 101 ? -0.554 -0.586 15.099 1.00 88.19 101 ARG A C 1
ATOM 798 O O . ARG A 1 101 ? -1.087 -1.320 15.928 1.00 88.19 101 ARG A O 1
ATOM 805 N N . GLU A 1 102 ? -1.101 0.559 14.704 1.00 89.31 102 GLU A N 1
ATOM 806 C CA . GLU A 1 102 ? -2.344 1.090 15.274 1.00 89.31 102 GLU A CA 1
ATOM 807 C C . GLU A 1 102 ? -3.541 0.186 14.982 1.00 89.31 102 GLU A C 1
ATOM 809 O O . GLU A 1 102 ? -4.363 -0.042 15.870 1.00 89.31 102 GLU A O 1
ATOM 814 N N . HIS A 1 103 ? -3.602 -0.414 13.791 1.00 85.25 103 HIS A N 1
ATOM 815 C CA . HIS A 1 103 ? -4.616 -1.413 13.465 1.00 85.25 103 HIS A CA 1
ATOM 816 C C . HIS A 1 103 ? -4.548 -2.623 14.414 1.00 85.25 103 HIS A C 1
ATOM 818 O O . HIS A 1 103 ? -5.565 -3.048 14.969 1.00 85.25 103 HIS A O 1
ATOM 824 N N . THR A 1 104 ? -3.344 -3.151 14.652 1.00 83.31 104 THR A N 1
ATOM 825 C CA . THR A 1 104 ? -3.128 -4.295 15.554 1.00 83.31 104 THR A CA 1
ATOM 826 C C . THR A 1 104 ? -3.528 -3.961 16.994 1.00 83.31 104 THR A C 1
ATOM 828 O O . THR A 1 104 ? -4.266 -4.720 17.626 1.00 83.31 104 THR A O 1
ATOM 831 N N . ILE A 1 105 ? -3.108 -2.793 17.494 1.00 88.81 105 ILE A N 1
ATOM 832 C CA . ILE A 1 105 ? -3.445 -2.314 18.843 1.00 88.81 105 ILE A CA 1
ATOM 833 C C . ILE A 1 105 ? -4.957 -2.141 18.995 1.00 88.81 105 ILE A C 1
ATOM 835 O O . ILE A 1 105 ? -5.533 -2.546 20.006 1.00 88.81 105 ILE A O 1
ATOM 839 N N . LEU A 1 106 ? -5.615 -1.542 18.003 1.00 87.56 106 LEU A N 1
ATOM 840 C CA . LEU A 1 106 ? -7.051 -1.312 18.048 1.00 87.56 106 LEU A CA 1
ATOM 841 C C . LEU A 1 106 ? -7.833 -2.626 18.055 1.00 87.56 106 LEU A C 1
ATOM 843 O O . LEU A 1 106 ? -8.734 -2.789 18.878 1.00 87.56 106 LEU A O 1
ATOM 847 N N . ARG A 1 107 ? -7.452 -3.585 17.202 1.00 84.69 107 ARG A N 1
ATOM 848 C CA . ARG A 1 107 ? -8.047 -4.927 17.180 1.00 84.69 107 ARG A CA 1
ATOM 849 C C . ARG A 1 107 ? 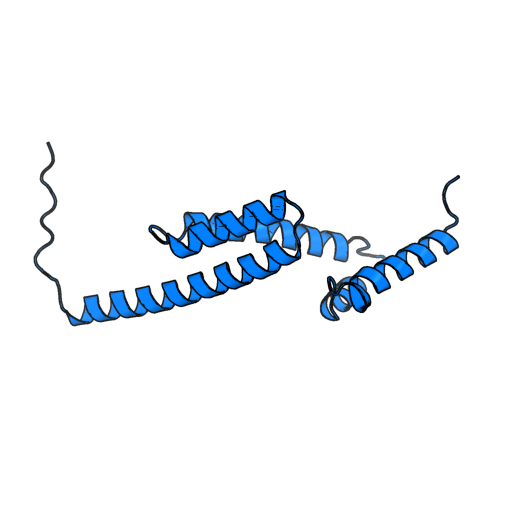-7.950 -5.600 18.550 1.00 84.69 107 ARG A C 1
ATOM 851 O O . ARG A 1 107 ? -8.944 -6.140 19.032 1.00 84.69 107 ARG A O 1
ATOM 858 N N . GLN A 1 108 ? -6.784 -5.531 19.192 1.00 87.69 108 GLN A N 1
ATOM 859 C CA . GLN A 1 108 ? -6.581 -6.079 20.533 1.00 87.69 108 GLN A CA 1
ATOM 860 C C . GLN A 1 108 ? -7.472 -5.380 21.570 1.00 87.69 108 GLN A C 1
ATOM 862 O O . GLN A 1 108 ? -8.190 -6.049 22.312 1.00 87.69 108 GLN A O 1
ATOM 867 N N . LYS A 1 109 ? -7.476 -4.040 21.594 1.00 90.06 109 LYS A N 1
ATOM 868 C CA . LYS A 1 109 ? -8.272 -3.248 22.546 1.00 90.06 109 LYS A CA 1
ATOM 869 C C . LYS A 1 109 ? -9.771 -3.503 22.404 1.00 90.06 109 LYS A C 1
ATOM 871 O O . LYS A 1 109 ? -10.442 -3.674 23.417 1.00 90.06 109 LYS A O 1
ATOM 876 N N . LEU A 1 110 ? -10.290 -3.566 21.177 1.00 89.31 110 LEU A N 1
ATOM 877 C CA . LEU A 1 110 ? -11.695 -3.896 20.924 1.00 89.31 110 LEU A CA 1
ATOM 878 C C . LEU A 1 110 ? -12.021 -5.325 21.361 1.00 89.31 110 LEU A C 1
ATOM 880 O O . LEU A 1 110 ? -13.050 -5.545 21.996 1.00 89.31 110 LEU A O 1
ATOM 884 N N . GLY A 1 111 ? -11.129 -6.283 21.092 1.00 89.31 111 GLY A N 1
ATOM 885 C CA . GLY A 1 111 ? -11.267 -7.657 21.577 1.00 89.31 111 GLY A CA 1
ATOM 886 C C . GLY A 1 111 ? -11.432 -7.719 23.098 1.00 89.31 111 GLY A C 1
ATOM 887 O O . GLY A 1 111 ? -12.404 -8.300 23.586 1.00 89.31 111 GLY A O 1
ATOM 888 N N . SER A 1 112 ? -10.540 -7.055 23.839 1.00 92.88 112 SER A N 1
ATOM 889 C CA . SER A 1 112 ? -10.613 -6.962 25.303 1.00 92.88 112 SER A CA 1
ATOM 890 C C . SER A 1 112 ? -11.862 -6.220 25.783 1.00 92.88 112 SER A C 1
ATOM 892 O 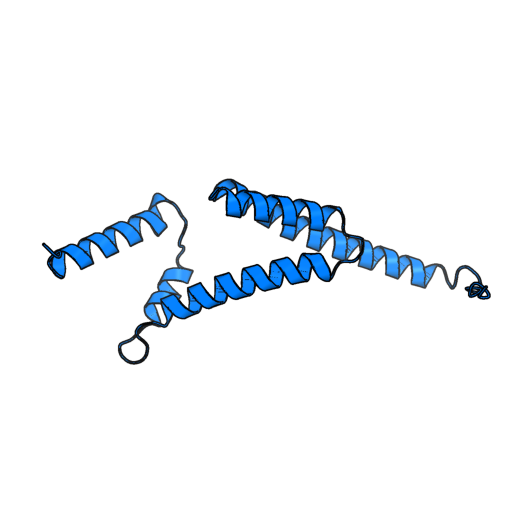O . SER A 1 112 ? -12.526 -6.674 26.710 1.00 92.88 112 SER A O 1
ATOM 894 N N . TYR A 1 113 ? -12.224 -5.109 25.137 1.00 91.44 113 TYR A N 1
ATOM 895 C CA . TYR A 1 113 ? -13.417 -4.332 25.472 1.00 91.44 113 TYR A CA 1
ATOM 896 C C . TYR A 1 113 ? -14.696 -5.172 25.357 1.00 91.44 113 TYR A C 1
ATOM 898 O O . TYR A 1 113 ? -15.468 -5.261 26.310 1.00 91.44 113 TYR A O 1
ATOM 906 N N . PHE A 1 114 ? -14.895 -5.863 24.230 1.00 90.06 114 PHE A N 1
ATOM 907 C CA . PHE A 1 114 ? -16.065 -6.722 24.046 1.00 90.06 114 PHE A CA 1
ATOM 908 C C . PHE A 1 114 ? -16.043 -7.953 24.958 1.00 90.06 114 PHE A C 1
ATOM 910 O O . PHE A 1 114 ? -17.103 -8.445 25.342 1.00 90.06 114 PHE A O 1
ATOM 917 N N . GLN A 1 115 ? -14.863 -8.457 25.327 1.00 93.06 115 GLN A N 1
ATOM 918 C CA . GLN A 1 115 ? -14.744 -9.514 26.330 1.00 93.06 115 GLN A CA 1
ATOM 919 C C . GLN A 1 115 ? -15.231 -9.047 27.705 1.00 93.06 115 GLN A C 1
ATOM 921 O O . GLN A 1 115 ? -16.026 -9.753 28.322 1.00 93.06 115 GLN A O 1
ATOM 926 N N . LEU A 1 116 ? -14.822 -7.856 28.147 1.00 92.88 116 LEU A N 1
ATOM 927 C CA . LEU A 1 116 ? -15.283 -7.268 29.407 1.00 92.88 116 LEU A CA 1
ATOM 928 C C . LEU A 1 116 ? -16.786 -6.965 29.378 1.00 92.88 116 LEU A C 1
ATOM 930 O O . LEU A 1 116 ? -17.479 -7.276 30.342 1.00 92.88 116 LEU A O 1
ATOM 934 N N . LEU A 1 117 ? -17.316 -6.447 28.262 1.00 89.62 117 LEU A N 1
ATOM 935 C CA . LEU A 1 117 ? -18.760 -6.231 28.098 1.00 89.62 117 LEU A CA 1
ATOM 936 C C . LEU A 1 117 ? -19.572 -7.521 28.275 1.00 89.62 117 LEU A C 1
ATOM 938 O O . LEU A 1 117 ? -20.618 -7.501 28.915 1.00 89.62 117 LEU A O 1
ATOM 942 N N . ARG A 1 118 ? -19.094 -8.652 27.739 1.00 89.69 118 ARG A N 1
ATOM 943 C CA . ARG A 1 118 ? -19.759 -9.952 27.929 1.00 89.69 118 ARG A CA 1
ATOM 944 C C . ARG A 1 118 ? -19.715 -10.423 29.383 1.00 89.69 118 ARG A C 1
ATOM 946 O O . ARG A 1 118 ? -20.670 -11.040 29.838 1.00 89.69 118 ARG A O 1
ATOM 953 N N . GLN A 1 119 ? -18.622 -10.146 30.097 1.00 88.69 119 GLN A N 1
ATOM 954 C CA . GLN A 1 119 ? -18.447 -10.529 31.504 1.00 88.69 119 GLN A CA 1
ATOM 955 C C . GLN A 1 119 ? -19.272 -9.665 32.465 1.00 88.69 119 GLN A C 1
ATOM 957 O O . GLN A 1 119 ? -19.741 -10.171 33.478 1.00 88.69 119 GLN A O 1
ATOM 962 N N . ALA A 1 120 ? -19.471 -8.383 32.147 1.00 83.38 120 ALA A N 1
ATOM 963 C CA . ALA A 1 120 ? -20.223 -7.450 32.984 1.00 83.38 120 ALA A CA 1
ATOM 964 C C . ALA A 1 120 ? -21.744 -7.723 33.020 1.00 83.38 120 ALA A C 1
ATOM 966 O O . ALA A 1 120 ? -22.439 -7.163 33.866 1.00 83.38 120 ALA A O 1
ATOM 967 N N . GLY A 1 121 ? -22.267 -8.580 32.131 1.00 68.00 121 GLY A N 1
ATOM 968 C CA . GLY A 1 121 ? -23.709 -8.775 31.946 1.00 68.00 121 GLY A CA 1
ATOM 969 C C . GLY A 1 121 ? -24.387 -7.558 31.288 1.00 68.00 121 GLY A C 1
ATOM 970 O O . GLY A 1 121 ? -23.752 -6.519 31.097 1.00 68.00 121 GLY A O 1
ATOM 971 N N . PRO A 1 122 ? -25.669 -7.651 30.881 1.00 66.56 122 PRO A N 1
ATOM 972 C CA . PRO A 1 122 ? -26.369 -6.524 30.271 1.00 66.56 122 PRO A CA 1
ATOM 973 C C . PRO A 1 122 ? -26.494 -5.374 31.278 1.00 66.56 122 PRO A C 1
ATOM 975 O O . PRO A 1 122 ? -27.235 -5.462 32.257 1.00 66.56 122 PRO A O 1
ATOM 978 N N . ALA A 1 123 ? -25.771 -4.283 31.024 1.00 60.84 123 ALA A N 1
ATOM 979 C CA . ALA A 1 123 ? -25.879 -3.042 31.778 1.00 60.84 123 ALA A CA 1
ATOM 980 C C . ALA A 1 123 ? -27.214 -2.353 31.459 1.00 60.84 123 ALA A C 1
ATOM 982 O O . ALA A 1 123 ? -27.265 -1.444 30.640 1.00 60.84 123 ALA A O 1
ATOM 983 N N . GLY A 1 124 ? -28.291 -2.812 32.099 1.00 59.19 124 GLY A N 1
ATOM 984 C CA . GLY A 1 124 ? -29.620 -2.211 32.011 1.00 59.19 124 GLY A CA 1
ATOM 985 C C . GLY A 1 124 ? -30.284 -2.346 30.637 1.00 59.19 124 GLY A C 1
ATOM 986 O O . GLY A 1 124 ? -29.656 -2.371 29.584 1.00 59.19 124 GLY A O 1
ATOM 987 N N . ILE A 1 125 ? -31.605 -2.473 30.644 1.00 51.19 125 ILE A N 1
ATOM 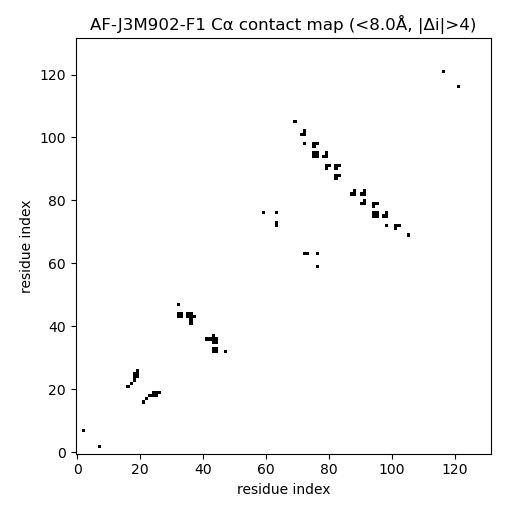988 C CA . ILE A 1 125 ? -32.426 -2.593 29.438 1.00 51.19 125 ILE A CA 1
ATOM 989 C C . ILE A 1 125 ? -32.187 -1.364 28.549 1.00 51.19 125 ILE A C 1
ATOM 991 O O . ILE A 1 125 ? -32.443 -0.237 28.967 1.00 51.19 125 ILE A O 1
ATOM 995 N N . ALA A 1 126 ? -31.722 -1.581 27.317 1.00 54.72 126 ALA A N 1
ATOM 996 C CA . ALA A 1 126 ? -31.644 -0.542 26.299 1.00 54.72 126 ALA A CA 1
ATOM 997 C C . ALA A 1 126 ? -33.062 -0.040 25.974 1.00 54.72 126 ALA A C 1
ATOM 999 O O . ALA A 1 126 ? -33.780 -0.633 25.168 1.00 54.72 126 ALA A O 1
ATOM 1000 N N . THR A 1 127 ? -33.495 1.048 26.606 1.00 55.44 127 THR A N 1
ATOM 1001 C CA . THR A 1 127 ? -34.723 1.745 26.218 1.00 55.44 127 THR A CA 1
ATOM 1002 C C . THR A 1 127 ? -34.471 2.483 24.909 1.00 55.44 127 THR A C 1
ATOM 1004 O O . THR A 1 127 ? -33.700 3.443 24.867 1.00 55.44 127 THR A O 1
ATOM 1007 N N . ARG A 1 128 ? -35.115 2.025 23.825 1.00 57.25 128 ARG A N 1
ATOM 1008 C CA . ARG A 1 128 ? -35.177 2.766 22.554 1.00 57.25 128 ARG A CA 1
ATOM 1009 C C . ARG A 1 128 ? -35.720 4.175 22.837 1.00 57.25 128 ARG A C 1
ATOM 1011 O O . ARG A 1 128 ? -36.721 4.277 23.550 1.00 57.25 128 ARG A O 1
ATOM 1018 N N . PRO A 1 129 ? -35.131 5.244 22.275 1.00 54.72 129 PRO A N 1
ATOM 1019 C CA . PRO A 1 129 ? -35.757 6.555 22.329 1.00 54.72 129 PRO A CA 1
ATOM 1020 C C . PRO A 1 129 ? -37.090 6.474 21.580 1.00 54.72 129 PRO A C 1
ATOM 1022 O O . PRO A 1 129 ? -37.125 6.067 20.416 1.00 54.72 129 PRO A O 1
ATOM 1025 N N . ALA A 1 130 ? -38.187 6.813 22.257 1.00 53.97 130 ALA A N 1
ATOM 1026 C CA . ALA A 1 130 ? -39.472 7.010 21.605 1.00 53.97 130 ALA A CA 1
ATOM 1027 C C . ALA A 1 130 ? -39.331 8.185 20.628 1.00 53.97 130 ALA A C 1
ATOM 1029 O O . ALA A 1 130 ? -38.884 9.265 21.017 1.00 53.97 130 ALA A O 1
ATOM 1030 N N . GLY A 1 131 ? -39.652 7.936 19.359 1.00 56.22 131 GLY A N 1
ATOM 1031 C CA . GLY A 1 131 ? -39.603 8.948 18.312 1.00 56.22 131 GLY A CA 1
ATOM 1032 C C . GLY A 1 131 ? -40.485 10.152 18.641 1.00 56.22 131 GLY A C 1
ATOM 1033 O O . GLY A 1 131 ? -41.566 10.006 19.216 1.00 56.22 131 GLY A O 1
ATOM 1034 N N . LYS A 1 132 ? -40.006 11.330 18.251 1.00 42.81 132 LYS A N 1
ATOM 1035 C CA . LYS A 1 132 ? -40.841 12.479 17.912 1.00 42.81 132 LYS A CA 1
ATOM 1036 C C . LYS A 1 132 ? -40.608 12.803 16.449 1.00 42.81 132 LYS A C 1
ATOM 1038 O O . LYS A 1 132 ? -39.431 12.710 16.036 1.00 42.81 132 LYS A O 1
#

Nearest PDB structures (foldseek):
  6cnn-assembly1_A  TM=5.309E-01  e=2.213E+00  Homo sapiens
  3nym-assembly1_B  TM=6.711E-01  e=7.344E+00  Neisseria meningitidis serogroup B
  8ato-assembly1_C  TM=2.571E-01  e=3.576E+00  Homo sapiens

Radius of gyration: 23.48 Å; Cα contacts (8 Å, |Δi|>4): 50; chains: 1; bounding box: 64×31×65 Å

Mean predicted aligned error: 12.8 Å

pLDDT: mean 81.88, std 11.32, range [42.81, 93.81]

InterPro domains:
  IPR036641 HPT domain superfamily [G3DSA:1.20.120.160] (10-66)
  IPR036641 HPT domain superfamily [G3DSA:1.20.120.160] (67-123)
  IPR036641 HPT domain superfamily [SSF47226] (23-119)
  IPR045871 Histidine-containing phosphotransfer protein 1-5/Phosphorelay intermediate protein YPD1 [PTHR28242] (67-123)

Organism: Oryza brachyantha (NCBI:txid4533)

Sequence (132 aa):
MPLSNNSLLGYINDLRVLLSATEGYLDEQFCQVEDLQDEANPKFAEEVVFLFFKDSARVMLNIEQAIIGASRVKNECTSFRNFCGEENAEGCTRSFQKVKREHTILRQKLGSYFQLLRQAGPAGIATRPAGK